Protein AF-A0A452ZSW9-F1 (afdb_monomer_lite)

Radius of gyration: 12.21 Å; chains: 1; bounding box: 27×22×31 Å

Structure (mmCIF, N/CA/C/O backbone):
data_AF-A0A452ZSW9-F1
#
_entry.id   AF-A0A452ZSW9-F1
#
loop_
_atom_site.group_PDB
_atom_site.id
_atom_site.type_symbol
_atom_site.label_atom_id
_atom_site.label_alt_id
_atom_site.label_comp_id
_atom_site.label_asym_id
_atom_site.label_entity_id
_atom_site.label_seq_id
_atom_site.pdbx_PDB_ins_code
_atom_site.Cartn_x
_atom_site.Cartn_y
_atom_site.Cartn_z
_atom_site.occupancy
_atom_site.B_iso_or_equiv
_atom_site.auth_seq_id
_atom_site.auth_comp_id
_atom_site.auth_asym_id
_atom_site.auth_atom_id
_atom_site.pdbx_PDB_model_num
ATOM 1 N N . MET A 1 1 ? -12.464 12.707 -3.644 1.00 63.81 1 MET A N 1
ATOM 2 C CA . MET A 1 1 ? -11.572 11.562 -3.381 1.00 63.81 1 MET A CA 1
ATOM 3 C C . MET A 1 1 ? -10.187 12.148 -3.186 1.00 63.81 1 MET A C 1
ATOM 5 O O . MET A 1 1 ? -9.762 12.910 -4.045 1.00 63.81 1 MET A O 1
ATOM 9 N N . ALA A 1 2 ? -9.586 11.960 -2.015 1.00 81.69 2 ALA A N 1
ATOM 10 C CA . ALA A 1 2 ? -8.259 12.492 -1.726 1.00 81.69 2 ALA A CA 1
ATOM 11 C C . ALA A 1 2 ? -7.226 11.409 -2.050 1.00 81.69 2 ALA A C 1
ATOM 13 O O . ALA A 1 2 ? -7.444 10.246 -1.720 1.00 81.69 2 ALA A O 1
ATOM 14 N N . CYS A 1 3 ? -6.151 11.795 -2.732 1.00 87.31 3 CYS A N 1
ATOM 15 C CA . CYS A 1 3 ? -5.033 10.919 -3.060 1.00 87.31 3 CYS A CA 1
ATOM 16 C C . CYS A 1 3 ? -3.787 11.452 -2.361 1.00 87.31 3 CYS A C 1
ATOM 18 O O . CYS A 1 3 ? -3.578 12.667 -2.304 1.00 87.31 3 CYS A O 1
ATOM 20 N N . TRP A 1 4 ? -2.954 10.549 -1.856 1.00 90.94 4 TRP A N 1
ATOM 21 C CA . TRP A 1 4 ? -1.719 10.905 -1.174 1.00 90.94 4 TRP A CA 1
ATOM 22 C C . TRP A 1 4 ? -0.547 10.231 -1.865 1.00 90.94 4 TRP A C 1
ATOM 24 O O . TRP A 1 4 ? -0.506 9.012 -1.970 1.00 90.94 4 TRP A O 1
ATOM 34 N N . ALA A 1 5 ? 0.427 11.036 -2.285 1.00 93.12 5 ALA A N 1
ATOM 35 C CA . ALA A 1 5 ? 1.742 10.517 -2.615 1.00 93.12 5 ALA A CA 1
ATOM 36 C C . ALA A 1 5 ? 2.453 10.151 -1.305 1.00 93.12 5 ALA A C 1
ATOM 38 O O . ALA A 1 5 ? 2.661 11.003 -0.421 1.00 93.12 5 ALA A O 1
ATOM 39 N N . LEU A 1 6 ? 2.776 8.872 -1.167 1.00 93.25 6 LEU A N 1
ATOM 40 C CA . LEU A 1 6 ? 3.461 8.307 -0.015 1.00 93.25 6 LEU A CA 1
ATOM 41 C C . LEU A 1 6 ? 4.770 7.667 -0.480 1.00 93.25 6 LEU A C 1
ATOM 43 O O . LEU A 1 6 ? 4.792 7.104 -1.570 1.00 93.25 6 LEU A O 1
ATOM 47 N N . PRO A 1 7 ? 5.846 7.759 0.314 1.00 9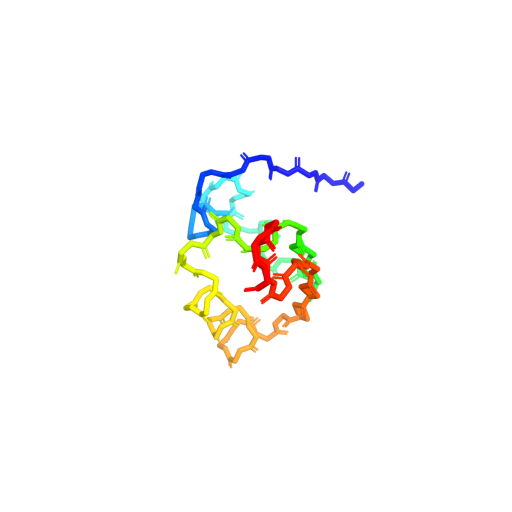1.06 7 PRO A N 1
ATOM 48 C CA . PRO A 1 7 ? 7.029 6.933 0.104 1.00 91.06 7 PRO A CA 1
ATOM 49 C C . PRO A 1 7 ? 6.821 5.496 0.615 1.00 91.06 7 PRO A C 1
ATOM 51 O O . PRO A 1 7 ? 7.399 4.575 0.062 1.00 91.06 7 PRO A O 1
ATOM 54 N N . GLU A 1 8 ? 5.984 5.317 1.643 1.00 94.44 8 GLU A N 1
ATOM 55 C CA . GLU A 1 8 ? 5.705 4.041 2.318 1.00 94.44 8 GLU A CA 1
ATOM 56 C C . GLU A 1 8 ? 4.229 4.004 2.737 1.00 94.44 8 GLU A C 1
ATOM 58 O O . GLU A 1 8 ? 3.700 5.004 3.250 1.00 94.44 8 GLU A O 1
ATOM 63 N N . LEU A 1 9 ? 3.554 2.870 2.538 1.00 95.69 9 LEU A N 1
ATOM 64 C CA . LEU A 1 9 ? 2.120 2.723 2.818 1.00 95.69 9 LEU A CA 1
ATOM 65 C C . LEU A 1 9 ? 1.809 2.759 4.314 1.00 95.69 9 LEU A C 1
ATOM 67 O O . LEU A 1 9 ? 0.758 3.261 4.719 1.00 95.69 9 LEU A O 1
ATOM 71 N N . SER A 1 10 ? 2.733 2.307 5.155 1.00 93.00 10 SER A N 1
ATOM 72 C CA . SER A 1 10 ? 2.637 2.362 6.616 1.00 93.00 10 SER A CA 1
ATOM 73 C C . SER A 1 10 ? 2.360 3.778 7.145 1.00 93.00 10 SER A C 1
ATOM 75 O O . SER A 1 10 ? 1.604 3.945 8.104 1.00 93.00 10 SER A O 1
ATOM 77 N N . THR A 1 11 ? 2.863 4.812 6.460 1.00 94.56 11 THR A N 1
ATOM 78 C CA . THR A 1 11 ? 2.664 6.228 6.824 1.00 94.56 11 THR A CA 1
ATOM 79 C C . THR A 1 11 ? 1.271 6.769 6.487 1.00 94.56 11 THR A C 1
ATOM 81 O O . THR A 1 11 ? 0.923 7.893 6.867 1.00 94.56 11 THR A O 1
ATOM 84 N N . PHE A 1 12 ? 0.444 5.994 5.779 1.00 94.06 12 PHE A N 1
ATOM 85 C CA . PHE A 1 12 ? -0.888 6.416 5.351 1.00 94.06 12 PHE A CA 1
ATOM 86 C C . PHE A 1 12 ? -1.801 6.762 6.530 1.00 94.06 12 PHE A C 1
ATOM 88 O O . PHE A 1 12 ? -2.462 7.800 6.500 1.00 94.06 12 PHE A O 1
ATOM 95 N N . GLN A 1 13 ? -1.815 5.925 7.577 1.00 90.62 13 GLN A N 1
ATOM 96 C CA . GLN A 1 13 ? -2.654 6.144 8.764 1.00 90.62 13 GLN A CA 1
ATOM 97 C C . GLN A 1 13 ? -2.290 7.459 9.465 1.00 90.62 13 GLN A C 1
ATOM 99 O O . GLN A 1 13 ? -3.181 8.207 9.870 1.00 90.62 13 GLN A O 1
ATOM 104 N N . ASP A 1 14 ? -0.996 7.777 9.537 1.00 91.19 14 ASP A N 1
ATOM 105 C CA . ASP A 1 14 ? -0.501 9.005 10.159 1.00 91.19 14 ASP A CA 1
ATOM 106 C C . ASP A 1 14 ? -0.827 10.244 9.317 1.00 91.19 14 ASP A C 1
ATOM 108 O O . ASP A 1 14 ? -1.256 11.263 9.860 1.00 91.19 14 ASP A O 1
ATOM 112 N N . LYS A 1 15 ? -0.682 10.166 7.984 1.00 92.06 15 LYS A N 1
ATOM 113 C CA . LYS A 1 15 ? -1.027 11.282 7.083 1.00 92.06 15 LYS A CA 1
ATOM 114 C C . LYS A 1 15 ? -2.525 11.550 7.004 1.00 92.06 15 LYS A C 1
ATOM 116 O O . LYS A 1 15 ? -2.927 12.706 6.881 1.00 92.06 15 LYS A O 1
ATOM 121 N N . LEU A 1 16 ? -3.338 10.498 7.005 1.00 92.31 16 LEU A N 1
ATOM 122 C CA . LEU A 1 16 ? -4.791 10.621 6.959 1.00 92.31 16 LEU A CA 1
ATOM 123 C C . LEU A 1 16 ? -5.358 11.038 8.323 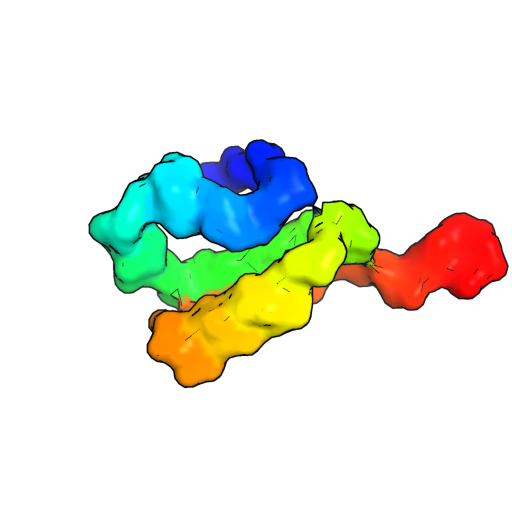1.00 92.31 16 LEU A C 1
ATOM 125 O O . LEU A 1 16 ? -6.332 11.786 8.391 1.00 92.31 16 LEU A O 1
ATOM 129 N N . GLY A 1 17 ? -4.728 10.571 9.399 1.00 93.38 17 GLY A N 1
ATOM 130 C CA . GLY A 1 17 ? -5.217 10.682 10.763 1.00 93.38 17 GLY A CA 1
ATOM 131 C C . GLY A 1 17 ? -6.143 9.522 11.124 1.00 93.38 17 GLY A C 1
ATOM 132 O O . GLY A 1 17 ? -6.967 9.071 10.325 1.00 93.38 17 GLY A O 1
ATOM 133 N N . ARG A 1 18 ? -6.031 9.051 12.369 1.00 91.19 18 ARG A N 1
ATOM 134 C CA . ARG A 1 18 ? -6.687 7.817 12.820 1.00 91.19 18 ARG A CA 1
ATOM 135 C C . ARG A 1 18 ? -8.212 7.842 12.719 1.00 91.19 18 ARG A C 1
ATOM 137 O O . ARG A 1 18 ? -8.791 6.926 12.155 1.00 91.19 18 ARG A O 1
ATOM 144 N N . GLU A 1 19 ? -8.860 8.919 13.164 1.00 93.06 19 GLU A N 1
ATOM 145 C CA . GLU A 1 19 ? -10.323 9.042 13.055 1.00 93.06 19 GLU A CA 1
ATOM 146 C C . GLU A 1 19 ? -10.830 9.017 11.609 1.00 93.06 19 GLU A C 1
ATOM 148 O O . GLU A 1 19 ? -11.939 8.551 11.346 1.00 93.06 19 GLU A O 1
ATOM 153 N N . ALA A 1 20 ? -10.055 9.569 10.674 1.00 92.81 20 ALA A N 1
ATOM 154 C CA . ALA A 1 20 ? -10.417 9.558 9.266 1.00 92.81 20 ALA A CA 1
ATOM 155 C C . ALA A 1 20 ? -10.177 8.170 8.667 1.00 92.81 20 ALA A C 1
ATOM 157 O O . ALA A 1 20 ? -11.048 7.668 7.965 1.00 92.81 20 ALA A O 1
ATOM 158 N N . TYR A 1 21 ? -9.057 7.522 9.002 1.00 94.06 21 TYR A N 1
ATOM 159 C CA . TYR A 1 21 ? -8.750 6.152 8.589 1.00 94.06 21 TYR A CA 1
ATOM 160 C C . TYR A 1 21 ? -9.809 5.143 9.048 1.00 94.06 21 TYR A C 1
ATOM 162 O O . TYR A 1 21 ? -10.231 4.293 8.263 1.00 94.06 21 TYR A O 1
ATOM 170 N N . ASP A 1 22 ? -10.298 5.256 10.282 1.00 93.94 22 ASP A N 1
ATOM 171 C CA . ASP A 1 22 ? -11.323 4.354 10.822 1.00 93.94 22 ASP A CA 1
ATOM 172 C C . ASP A 1 22 ? -12.654 4.460 10.056 1.00 93.94 22 ASP A C 1
ATOM 174 O O . ASP A 1 22 ? -13.3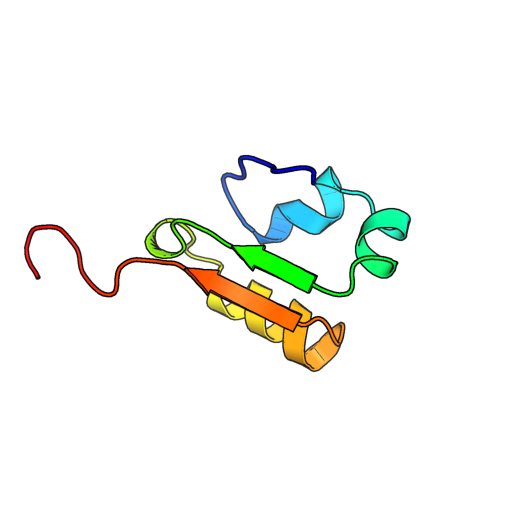91 3.483 9.966 1.00 93.94 22 ASP A O 1
ATOM 178 N N . LYS A 1 23 ? -12.937 5.614 9.436 1.00 94.75 23 LYS A N 1
ATOM 179 C CA . LYS A 1 23 ? -14.128 5.850 8.598 1.00 94.75 23 LYS A CA 1
ATOM 180 C C . LYS A 1 23 ? -13.942 5.449 7.132 1.00 94.75 23 LYS A C 1
ATOM 182 O O . LYS A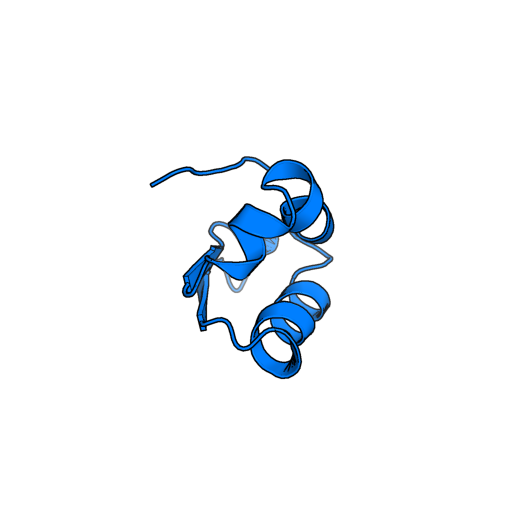 1 23 ? -14.873 5.599 6.347 1.00 94.75 23 LYS A O 1
ATOM 187 N N . VAL A 1 24 ? -12.745 5.017 6.732 1.00 94.12 24 VAL A N 1
ATOM 188 C CA . VAL A 1 24 ? -12.482 4.553 5.365 1.00 94.12 24 VAL A CA 1
ATOM 189 C C . VAL A 1 24 ? -12.853 3.081 5.244 1.00 94.12 24 VAL A C 1
ATOM 191 O O . VAL A 1 24 ? -12.224 2.233 5.877 1.00 94.12 24 VAL A O 1
ATOM 194 N N . ASP A 1 25 ? -13.807 2.786 4.366 1.00 95.75 25 ASP A N 1
ATOM 195 C CA . ASP A 1 25 ? -14.203 1.413 4.034 1.00 95.75 25 ASP A CA 1
ATOM 196 C C . ASP A 1 25 ? -13.339 0.804 2.917 1.00 95.75 25 ASP A C 1
ATOM 198 O O . ASP A 1 25 ? -13.100 -0.403 2.895 1.00 95.75 25 ASP A O 1
ATOM 202 N N . VAL A 1 26 ? -12.866 1.637 1.980 1.00 95.75 26 VAL A N 1
ATOM 203 C CA . VAL A 1 26 ? -12.151 1.202 0.771 1.00 95.75 26 VAL A CA 1
ATOM 204 C C . VAL A 1 26 ? -10.853 1.984 0.592 1.00 95.75 26 VAL A C 1
ATOM 206 O O . VAL A 1 26 ? -10.862 3.215 0.585 1.00 95.75 26 VAL A O 1
ATOM 209 N N . ILE A 1 27 ? -9.746 1.271 0.389 1.00 96.00 27 ILE A N 1
ATOM 210 C CA . ILE A 1 27 ? -8.425 1.833 0.095 1.00 96.00 27 ILE A CA 1
ATOM 211 C C . ILE A 1 27 ? -8.008 1.391 -1.307 1.00 96.00 27 ILE A C 1
ATOM 213 O O . ILE A 1 27 ? -7.910 0.198 -1.583 1.00 96.00 27 ILE A O 1
ATOM 217 N N . GLY A 1 28 ? -7.757 2.360 -2.185 1.00 96.56 28 GLY A N 1
ATOM 218 C CA . GLY A 1 28 ? -7.134 2.126 -3.485 1.00 96.56 28 GLY A CA 1
ATOM 219 C C . GLY A 1 28 ? -5.634 2.393 -3.409 1.00 96.56 28 GLY A C 1
ATOM 220 O O . GLY A 1 28 ? -5.232 3.449 -2.922 1.00 96.56 28 GLY A O 1
ATOM 221 N N . ILE A 1 29 ? -4.831 1.453 -3.896 1.00 96.62 29 ILE A N 1
ATOM 222 C CA . ILE A 1 29 ? -3.380 1.581 -4.044 1.00 96.62 29 ILE A CA 1
ATOM 223 C C . ILE A 1 29 ? -3.081 1.479 -5.533 1.00 96.62 29 ILE A C 1
ATOM 225 O O . ILE A 1 29 ? -3.470 0.501 -6.165 1.00 96.62 29 ILE A O 1
ATOM 229 N N . ASP A 1 30 ? -2.421 2.492 -6.076 1.00 95.94 30 ASP A N 1
ATOM 230 C CA . ASP A 1 30 ? -1.972 2.521 -7.466 1.00 95.94 30 ASP A CA 1
ATOM 231 C C . ASP A 1 30 ? -0.445 2.451 -7.511 1.00 95.94 30 ASP A C 1
ATOM 233 O O . ASP A 1 30 ? 0.216 2.828 -6.540 1.00 95.94 30 ASP A O 1
ATOM 237 N N . GLU A 1 31 ? 0.101 1.967 -8.625 1.00 94.44 31 GLU A N 1
ATOM 238 C CA . GLU A 1 31 ? 1.542 1.761 -8.825 1.00 94.44 31 GLU A CA 1
ATOM 239 C C . GLU A 1 31 ? 2.201 0.948 -7.690 1.00 94.44 31 GLU A C 1
ATOM 241 O O . GLU A 1 31 ? 3.291 1.259 -7.201 1.00 94.44 31 GLU A O 1
ATOM 246 N N . ALA A 1 32 ? 1.510 -0.108 -7.248 1.00 95.00 32 ALA A N 1
ATOM 247 C CA . ALA A 1 32 ? 1.841 -0.861 -6.041 1.00 95.00 32 ALA A CA 1
ATOM 248 C C . ALA A 1 32 ? 3.250 -1.478 -6.037 1.00 95.00 32 ALA A C 1
ATOM 250 O O . ALA A 1 32 ? 3.821 -1.699 -4.971 1.00 95.00 32 ALA A O 1
ATOM 251 N N . GLN A 1 33 ? 3.833 -1.704 -7.218 1.00 92.94 33 GLN A N 1
ATOM 252 C CA . GLN A 1 33 ? 5.189 -2.229 -7.383 1.00 92.94 33 GLN A CA 1
ATOM 253 C C . GLN A 1 33 ? 6.290 -1.333 -6.785 1.00 92.94 33 GLN A C 1
ATOM 255 O O . GLN A 1 33 ? 7.430 -1.774 -6.682 1.00 92.94 33 GLN A O 1
ATOM 260 N N . PHE A 1 34 ? 5.985 -0.082 -6.417 1.00 93.75 34 PHE A N 1
ATOM 261 C CA . PHE A 1 34 ? 6.941 0.822 -5.766 1.00 93.75 34 PHE A CA 1
ATOM 262 C C . PHE A 1 34 ? 6.953 0.738 -4.234 1.00 93.75 34 PHE A C 1
ATOM 264 O O . PHE A 1 34 ? 7.786 1.399 -3.616 1.00 93.75 34 PHE A O 1
ATOM 271 N N . PHE A 1 35 ? 6.053 -0.033 -3.616 1.00 94.94 35 PHE A N 1
ATOM 272 C CA . PHE A 1 35 ? 5.941 -0.114 -2.160 1.00 94.94 35 PHE A CA 1
ATOM 273 C C . PHE A 1 35 ? 6.459 -1.452 -1.630 1.00 94.94 35 PHE A C 1
ATOM 275 O O . PHE A 1 35 ? 5.803 -2.484 -1.771 1.00 94.94 35 PHE A O 1
ATOM 282 N N . ASP A 1 36 ? 7.604 -1.419 -0.948 1.00 94.75 36 ASP A N 1
ATOM 283 C CA . ASP A 1 36 ? 8.190 -2.603 -0.306 1.00 94.75 36 ASP A CA 1
ATOM 284 C C . ASP A 1 36 ? 7.329 -3.124 0.864 1.00 94.75 36 ASP A C 1
ATOM 286 O O . ASP A 1 36 ? 7.362 -4.310 1.190 1.00 94.75 36 ASP A O 1
ATOM 290 N N . ASP A 1 37 ? 6.525 -2.251 1.482 1.00 96.44 37 ASP A N 1
ATOM 291 C CA . ASP A 1 37 ? 5.655 -2.555 2.623 1.00 96.44 37 ASP A CA 1
ATOM 292 C C . ASP A 1 37 ? 4.208 -2.921 2.231 1.00 96.44 37 ASP A C 1
ATOM 294 O O . ASP A 1 37 ? 3.327 -3.013 3.091 1.00 96.44 37 ASP A O 1
ATOM 298 N N . LEU A 1 38 ? 3.954 -3.174 0.939 1.00 95.62 38 LEU A N 1
ATOM 299 C CA . LEU A 1 38 ? 2.626 -3.486 0.398 1.00 95.62 38 LEU A CA 1
ATOM 300 C C . LEU A 1 38 ? 1.958 -4.676 1.088 1.00 95.62 38 LEU A C 1
ATOM 302 O O . LEU A 1 38 ? 0.805 -4.575 1.506 1.00 95.62 38 LEU A O 1
ATOM 306 N N . HIS A 1 39 ? 2.668 -5.799 1.211 1.00 95.50 39 HIS A N 1
ATOM 307 C CA . HIS A 1 39 ? 2.109 -7.028 1.777 1.00 95.50 39 HIS A CA 1
ATOM 308 C C . HIS A 1 39 ? 1.643 -6.825 3.225 1.00 95.50 39 HIS A C 1
ATOM 310 O O . HIS A 1 39 ? 0.518 -7.189 3.581 1.00 95.50 39 HIS A O 1
ATOM 316 N N . ASP A 1 40 ? 2.488 -6.210 4.049 1.00 96.75 40 ASP A N 1
ATOM 317 C CA . ASP A 1 40 ? 2.207 -5.998 5.467 1.00 96.75 40 ASP A CA 1
ATOM 318 C C . ASP A 1 40 ? 1.088 -4.972 5.658 1.00 96.75 40 ASP A C 1
ATOM 320 O O . ASP A 1 40 ? 0.196 -5.167 6.491 1.00 96.75 40 ASP A O 1
ATOM 324 N N . PHE A 1 41 ? 1.072 -3.918 4.836 1.00 96.50 41 PHE A N 1
ATOM 325 C CA . PHE A 1 41 ? -0.017 -2.949 4.824 1.00 96.50 41 PHE A CA 1
ATOM 326 C C . PHE A 1 41 ? -1.350 -3.597 4.439 1.00 96.50 41 PHE A C 1
ATOM 328 O O . PHE A 1 41 ? -2.342 -3.407 5.144 1.00 96.50 41 PHE A O 1
ATOM 335 N N . CYS A 1 42 ? -1.388 -4.372 3.352 1.00 96.62 42 CYS A N 1
ATOM 336 C CA . CYS A 1 42 ? -2.597 -5.050 2.888 1.00 96.62 42 CYS A CA 1
ATOM 337 C C . CYS A 1 42 ? -3.110 -6.058 3.917 1.00 96.62 42 CYS A C 1
ATOM 339 O O . CYS A 1 42 ? -4.299 -6.034 4.222 1.00 96.62 42 CYS A O 1
ATOM 341 N N . SER A 1 43 ? -2.225 -6.877 4.492 1.00 96.31 43 SER A N 1
ATOM 342 C CA . SER A 1 43 ? -2.587 -7.853 5.529 1.00 96.31 43 SER A CA 1
ATOM 343 C C . SER A 1 43 ? -3.212 -7.151 6.735 1.00 96.31 43 SER A C 1
ATOM 345 O O . SER A 1 43 ? -4.287 -7.519 7.198 1.00 96.31 43 SER A O 1
ATOM 347 N N . LYS A 1 44 ? -2.606 -6.055 7.208 1.00 96.19 44 LYS A N 1
AT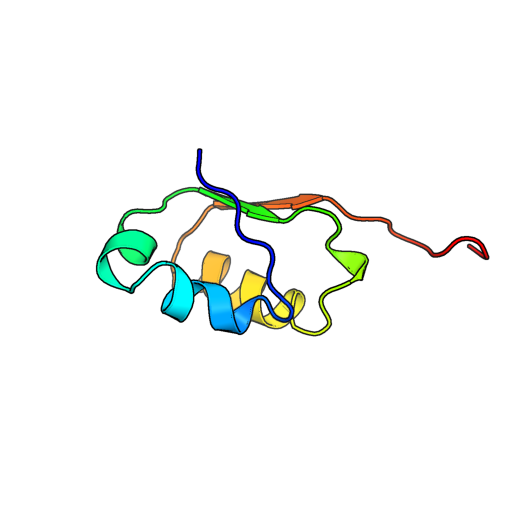OM 348 C CA . LYS A 1 44 ? -3.180 -5.251 8.294 1.00 96.19 44 LYS A CA 1
ATOM 349 C C . LYS A 1 44 ? -4.535 -4.650 7.910 1.00 96.19 44 LYS A C 1
ATOM 351 O O . LYS A 1 44 ? -5.514 -4.828 8.630 1.00 96.19 44 LYS A O 1
ATOM 356 N N . ALA A 1 45 ? -4.599 -3.945 6.785 1.00 96.06 45 ALA A N 1
ATOM 357 C CA . ALA A 1 45 ? -5.788 -3.205 6.382 1.00 96.06 45 ALA A CA 1
ATOM 358 C C . ALA A 1 45 ? -6.983 -4.128 6.087 1.00 96.06 45 ALA A C 1
ATOM 360 O O . ALA A 1 45 ? -8.106 -3.808 6.475 1.00 96.06 45 ALA A O 1
ATOM 361 N N . ALA A 1 46 ? -6.753 -5.264 5.426 1.00 96.44 46 ALA A N 1
ATOM 362 C CA . ALA A 1 46 ? -7.801 -6.210 5.061 1.00 96.44 46 ALA A CA 1
ATOM 363 C C . ALA A 1 46 ? -8.160 -7.155 6.215 1.00 96.44 46 ALA A C 1
ATOM 365 O O . ALA A 1 46 ? -9.328 -7.225 6.599 1.00 96.44 46 ALA A O 1
ATOM 366 N N . ASP A 1 47 ? -7.174 -7.842 6.799 1.00 95.81 47 ASP A N 1
ATOM 367 C CA . ASP A 1 47 ? -7.442 -8.932 7.746 1.00 95.81 47 ASP A CA 1
ATOM 368 C C . ASP A 1 47 ? -7.750 -8.421 9.156 1.00 95.81 47 ASP A C 1
ATOM 370 O O . ASP A 1 47 ? -8.547 -9.024 9.876 1.00 95.81 47 ASP A O 1
ATOM 374 N N . HIS A 1 48 ? -7.129 -7.308 9.562 1.00 95.00 48 HIS A N 1
ATOM 375 C CA . HIS A 1 48 ? -7.272 -6.768 10.916 1.00 95.00 48 HIS A CA 1
ATOM 376 C C . HIS A 1 48 ? -8.208 -5.561 10.979 1.00 95.00 48 HIS A C 1
ATOM 378 O O . HIS A 1 48 ? -9.048 -5.491 11.878 1.00 95.00 48 HIS A O 1
ATOM 384 N N . ASP A 1 49 ? -8.090 -4.634 10.027 1.00 95.00 49 ASP A N 1
ATOM 385 C CA . ASP A 1 49 ? -8.860 -3.384 10.032 1.00 95.00 49 ASP A CA 1
ATOM 386 C C . ASP A 1 49 ? -10.178 -3.493 9.230 1.00 95.00 49 ASP A C 1
ATOM 388 O O . ASP A 1 49 ? -10.977 -2.553 9.228 1.00 95.00 49 ASP A O 1
ATOM 392 N N . GLY A 1 50 ? -10.430 -4.633 8.570 1.00 95.94 50 GLY A N 1
ATOM 393 C CA . GLY A 1 50 ? -11.692 -4.949 7.890 1.00 95.94 50 GLY A CA 1
ATOM 394 C C . GLY A 1 50 ? -11.976 -4.111 6.642 1.00 95.94 50 GLY A C 1
ATOM 395 O O . GLY A 1 50 ? -13.138 -3.936 6.270 1.00 95.94 50 GLY A O 1
ATOM 396 N N . LYS A 1 51 ? -10.937 -3.557 6.011 1.00 96.44 51 LYS A N 1
ATOM 397 C CA . LYS A 1 51 ? -11.056 -2.655 4.860 1.00 96.44 51 LYS A CA 1
ATOM 398 C C . LYS A 1 51 ? -10.999 -3.415 3.545 1.00 96.44 51 LYS A C 1
ATOM 400 O O . LYS A 1 51 ? -10.274 -4.396 3.397 1.00 96.44 51 LYS A O 1
ATOM 405 N N . ILE A 1 52 ? -11.705 -2.907 2.541 1.00 97.62 52 ILE A N 1
ATOM 406 C CA . ILE A 1 52 ? -11.565 -3.388 1.166 1.00 97.62 52 ILE A CA 1
ATOM 407 C C . ILE A 1 52 ? -10.334 -2.717 0.562 1.00 97.62 52 ILE A C 1
ATOM 409 O O . ILE A 1 52 ? -10.317 -1.501 0.379 1.00 97.62 52 ILE A O 1
ATOM 413 N N . VAL A 1 53 ? -9.311 -3.501 0.232 1.00 97.12 53 VAL A N 1
ATOM 414 C CA . VAL A 1 53 ? -8.095 -2.989 -0.409 1.00 97.12 53 VAL A CA 1
ATOM 415 C C . VAL A 1 53 ? -8.092 -3.390 -1.880 1.00 97.12 53 VAL A C 1
ATOM 417 O O . VAL A 1 53 ? -8.149 -4.573 -2.209 1.00 97.12 53 VAL A O 1
ATOM 420 N N . VAL A 1 54 ? -8.041 -2.399 -2.768 1.00 97.31 54 VAL A N 1
ATOM 421 C CA . VAL A 1 54 ? -7.928 -2.590 -4.218 1.00 97.31 54 VAL A CA 1
ATOM 422 C C . VAL A 1 54 ? -6.531 -2.165 -4.635 1.00 97.31 54 VAL A C 1
ATOM 424 O O . VAL A 1 54 ? -6.165 -1.002 -4.474 1.00 97.31 54 VAL A O 1
ATOM 427 N N . VAL A 1 55 ? -5.759 -3.110 -5.160 1.00 96.56 55 VAL A N 1
ATOM 428 C CA . VAL A 1 55 ? -4.359 -2.902 -5.533 1.00 96.56 55 VAL A CA 1
ATOM 429 C C . VAL A 1 55 ? -4.231 -2.944 -7.050 1.00 96.56 55 VAL A C 1
ATOM 431 O O . VAL A 1 55 ? -4.629 -3.922 -7.683 1.00 96.56 55 VAL A O 1
ATOM 434 N N . ALA A 1 56 ? -3.673 -1.885 -7.623 1.00 96.56 56 ALA A N 1
ATOM 435 C CA . ALA A 1 56 ? -3.242 -1.804 -9.007 1.00 96.56 56 ALA A CA 1
ATOM 436 C C . ALA A 1 56 ? -1.721 -1.636 -9.038 1.00 96.56 56 ALA A C 1
ATOM 438 O O . ALA A 1 56 ? -1.151 -0.823 -8.313 1.00 96.56 56 ALA A O 1
ATOM 439 N N . GLY A 1 57 ? -1.057 -2.435 -9.862 1.00 94.12 57 GLY A N 1
ATOM 440 C CA . GLY A 1 57 ? 0.387 -2.402 -10.021 1.00 94.12 57 GLY A CA 1
ATOM 441 C C . GLY A 1 57 ? 0.831 -3.320 -11.147 1.00 94.12 57 GLY A C 1
ATOM 442 O O . GLY A 1 57 ? 0.040 -4.103 -11.685 1.00 94.12 57 GLY A O 1
ATOM 443 N N . LEU A 1 58 ? 2.096 -3.198 -11.520 1.00 93.12 58 LEU A N 1
ATOM 444 C CA . LEU A 1 58 ? 2.720 -4.042 -12.530 1.00 93.12 58 LEU A CA 1
ATOM 445 C C . LEU A 1 58 ? 3.253 -5.330 -11.890 1.00 93.12 58 LEU A C 1
ATOM 447 O O . LEU A 1 58 ? 3.862 -5.291 -10.827 1.00 93.12 58 LEU A O 1
ATOM 451 N N . ASP A 1 59 ? 3.052 -6.461 -12.568 1.00 86.25 59 ASP A N 1
ATOM 452 C CA . ASP A 1 59 ? 3.584 -7.778 -12.165 1.00 86.25 59 ASP A CA 1
ATOM 453 C C . ASP A 1 59 ? 5.081 -7.942 -12.501 1.00 86.25 59 ASP A C 1
ATOM 455 O O . ASP A 1 59 ? 5.745 -8.858 -12.030 1.00 86.25 59 ASP A O 1
ATOM 459 N N . GLY A 1 60 ? 5.632 -7.038 -13.315 1.00 77.00 60 GLY A N 1
ATOM 460 C CA . GLY A 1 60 ? 7.004 -7.112 -13.803 1.00 77.00 60 GLY A CA 1
ATOM 461 C C . GLY A 1 60 ? 7.571 -5.743 -14.148 1.00 77.00 60 GLY A C 1
ATOM 462 O O . GLY A 1 60 ? 6.839 -4.766 -14.341 1.00 77.00 60 GLY A O 1
ATOM 463 N N . ASP A 1 61 ? 8.896 -5.665 -14.220 1.00 76.31 61 ASP A N 1
ATOM 464 C CA . ASP A 1 61 ? 9.587 -4.469 -14.683 1.00 76.31 61 ASP A CA 1
ATOM 465 C C . ASP A 1 61 ? 9.698 -4.458 -16.223 1.00 76.31 61 ASP A C 1
ATOM 467 O O . ASP A 1 61 ? 9.235 -5.354 -16.933 1.00 76.31 61 ASP A O 1
ATOM 471 N N . TYR A 1 62 ? 10.337 -3.429 -16.787 1.00 77.06 62 TYR A N 1
ATOM 472 C CA . TYR A 1 62 ? 10.542 -3.334 -18.240 1.00 77.06 62 TYR A CA 1
ATOM 473 C C . TYR A 1 62 ? 11.361 -4.499 -18.837 1.00 77.06 62 TYR A C 1
ATOM 475 O O . TYR A 1 62 ? 11.469 -4.600 -20.063 1.00 77.06 62 TYR A O 1
ATOM 483 N N . LYS A 1 63 ? 11.969 -5.355 -18.004 1.00 73.06 63 LYS A N 1
ATOM 484 C CA . LYS A 1 63 ? 12.769 -6.522 -18.390 1.00 73.06 63 LYS A CA 1
ATOM 485 C C . LYS A 1 63 ? 12.036 -7.855 -18.245 1.00 73.06 63 LYS A C 1
ATOM 487 O O . LYS A 1 63 ? 12.631 -8.848 -18.676 1.00 73.06 63 LYS A O 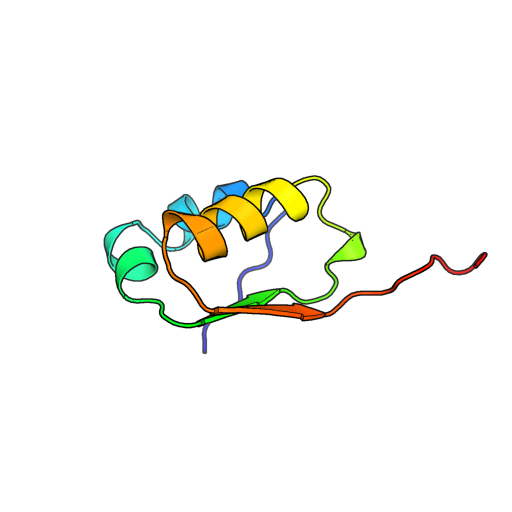1
ATOM 492 N N . ARG A 1 64 ? 10.756 -7.834 -17.848 1.00 53.84 64 ARG A N 1
ATOM 493 C CA . ARG A 1 64 ? 9.830 -8.961 -17.616 1.00 53.84 64 ARG A CA 1
ATOM 494 C C . ARG A 1 64 ? 9.752 -9.390 -16.166 1.00 53.84 64 ARG A C 1
ATOM 496 O O . ARG A 1 64 ? 10.792 -9.820 -15.626 1.00 53.84 64 ARG A O 1
#

pLDDT: mean 91.96, std 7.95, range [53.84, 97.62]

Organism: Aegilops tauschii subsp. strangulata (NCBI:txid200361)

InterPro domains:
  IPR001267 Thymidine kinase [PF00265] (11-64)
  IPR001267 Thymidine kinase [PTHR11441] (1-64)
  IPR027417 P-loop containing nucleoside triphosphate hydrolase [G3DSA:3.40.50.300] (1-64)
  IPR027417 P-loop containing nucleoside triphosphate hydrolase [SSF52540] (18-64)

Sequence (64 aa):
MACWALPELSTFQDKLGREAYDKVDVIGIDEAQFFDDLHDFCSKAADHDGKIVVVAGLDGDYKR

Secondary structure (DSSP, 8-state):
------S-GGGHHHHH-HHHHHT--EEEE-SGGG-TTHHHHHHIIIIIT--EEEE---SS-TT-

Foldseek 3Di:
DDDDDDQELVCVCVVCDVVSLLVAQEAEAEQLVNHPCSVVNCCCCCVPSVHHYHYYHDPDDPVD